Protein AF-A0A2E1MV90-F1 (afdb_monomer)

pLDDT: mean 76.99, std 15.66, range [45.97, 95.25]

Solvent-accessible surface area (backbone atoms only — not comparable to full-atom values): 8015 Å² total; per-residue (Å²): 140,65,76,72,64,68,75,72,54,58,75,66,86,68,25,50,66,59,53,58,60,52,39,67,53,70,57,70,75,55,56,66,72,59,55,51,50,54,53,50,54,50,51,51,52,50,54,53,48,54,52,52,52,51,51,50,49,52,64,73,69,51,90,66,85,74,80,62,66,55,69,82,44,43,46,74,54,95,88,42,70,39,48,48,50,65,59,53,52,44,50,49,41,50,54,52,24,52,52,31,42,55,50,18,52,52,28,52,75,70,65,38,61,70,61,18,51,53,23,49,50,50,24,50,51,30,51,52,52,42,53,51,52,51,53,50,53,63,73,75,107

Radius of gyration: 24.28 Å; Cα contacts (8 Å, |Δi|>4): 66; chains: 1; bounding box: 52×41×73 Å

Secondary structure (DSSP, 8-state):
--GGGTTTSPPGGGSHHHHHHHTTTTSTTS-HHHHHHHHHHHHHHHHHHHHHHHHHHHHHH--SPPPPHHHHTEEEETTEEEETHHHHHHHHHHHHHHHHHHHHHHHHHTT-HHHHHHHHHHHHHHHHHHHHHHHHHHHH-

Sequence (141 aa):
MSDSSLENLPKGWKSVPSDLGSDQTAFKGVQWGKAMMWIFLLSDTFIFSCFLISYMKGRASTVVDWPNTSEVFSLDFMGVPVPLLLIAIMTFVLITSSGTMALAVKYGYEKNKKMCGWFIFATAIGGLTFVGMQAYEWSKL

Mean predicted aligned error: 13.13 Å

Foldseek 3Di:
DCPPVVVPQDDDPSNVVVVVVCCVVVCVPDDVVVVVVVVVVVVVVVVVVVVVVVVVVVVVPDPDDDDDQQVLQFDQDPNDTDRCVLVVVLVVLQVVLVVLQVVLVVVVVVVVPVSNVVSVVSSVVSVVVNVVSVVVSVVSD

Structure (mmCIF, N/CA/C/O backbone):
data_AF-A0A2E1MV90-F1
#
_entry.id   AF-A0A2E1MV90-F1
#
loop_
_atom_site.group_PDB
_atom_site.id
_atom_site.type_symbol
_atom_site.label_atom_id
_atom_site.label_alt_id
_atom_site.label_comp_id
_atom_site.label_asym_id
_atom_site.label_entity_id
_atom_site.label_seq_id
_atom_site.pdbx_PDB_ins_code
_atom_site.Cartn_x
_atom_site.Cartn_y
_atom_site.Cartn_z
_atom_site.occupancy
_atom_site.B_iso_or_equiv
_atom_site.auth_seq_id
_atom_site.auth_comp_id
_atom_site.auth_asym_id
_atom_site.auth_atom_id
_atom_site.pdbx_PDB_model_num
ATOM 1 N N . MET A 1 1 ? -9.821 22.557 40.308 1.00 45.97 1 MET A N 1
ATOM 2 C CA . MET A 1 1 ? -8.476 22.223 39.792 1.00 45.97 1 MET A CA 1
ATOM 3 C C . MET A 1 1 ? -8.313 22.953 38.462 1.00 45.97 1 MET A C 1
ATOM 5 O O . MET A 1 1 ? -8.9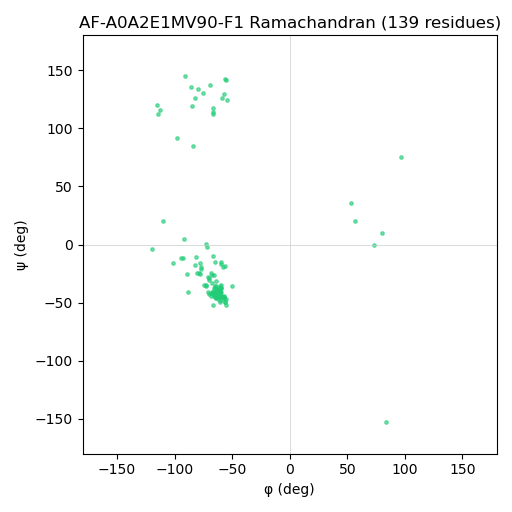18 22.512 37.503 1.00 45.97 1 MET A O 1
ATOM 9 N N . SER A 1 2 ? -7.898 24.221 38.426 1.00 47.44 2 SER A N 1
ATOM 10 C CA . SER A 1 2 ? -6.545 24.800 38.605 1.00 47.44 2 SER A CA 1
ATOM 11 C C . SER A 1 2 ? -5.842 25.058 37.260 1.00 47.44 2 SER A C 1
ATOM 13 O O . SER A 1 2 ? -4.905 24.356 36.895 1.00 47.44 2 SER A O 1
ATOM 15 N N . ASP A 1 3 ? -6.267 26.122 36.565 1.00 54.19 3 ASP A N 1
ATOM 16 C CA . ASP A 1 3 ? -5.540 26.738 35.434 1.00 54.19 3 ASP A CA 1
ATOM 17 C C . ASP A 1 3 ? -4.133 27.241 35.827 1.00 54.19 3 ASP A C 1
ATOM 19 O O . ASP A 1 3 ? -3.263 27.421 34.980 1.00 54.19 3 ASP A O 1
ATOM 23 N N . SER A 1 4 ? -3.862 27.384 37.129 1.00 57.00 4 SER A N 1
ATOM 24 C CA . SER A 1 4 ? -2.558 27.769 37.689 1.00 57.00 4 SER A CA 1
ATOM 25 C C . SER A 1 4 ? -1.437 26.744 37.458 1.00 57.00 4 SER A C 1
ATOM 27 O O . SER A 1 4 ? -0.257 27.058 37.627 1.00 57.00 4 SER A O 1
ATOM 29 N N . SER A 1 5 ? -1.773 25.510 37.075 1.00 58.06 5 SER A N 1
ATOM 30 C CA . SER A 1 5 ? -0.793 24.452 36.799 1.00 58.06 5 SER A CA 1
ATOM 31 C C . SER A 1 5 ? -0.135 24.591 35.420 1.00 58.06 5 SER A C 1
ATOM 33 O O . SER A 1 5 ? 0.985 24.124 35.238 1.00 58.06 5 SER A O 1
ATOM 35 N N . LEU A 1 6 ? -0.799 25.251 34.463 1.00 59.69 6 LEU A N 1
ATOM 36 C CA . LEU A 1 6 ? -0.300 25.433 33.092 1.00 59.69 6 LEU A CA 1
ATOM 37 C C . LEU A 1 6 ? 0.721 26.576 32.984 1.00 59.69 6 LEU A C 1
ATOM 39 O O . LEU A 1 6 ? 1.573 26.575 32.099 1.00 59.69 6 LEU A O 1
ATOM 43 N N . GLU A 1 7 ? 0.668 27.537 33.907 1.00 61.75 7 GLU A N 1
ATOM 44 C CA . GLU A 1 7 ? 1.553 28.706 33.921 1.00 61.75 7 GLU A CA 1
ATOM 45 C C . GLU A 1 7 ? 2.969 28.386 34.439 1.00 61.75 7 GLU A C 1
ATOM 47 O O . GLU A 1 7 ? 3.923 29.099 34.131 1.00 61.75 7 GLU A O 1
ATOM 52 N N . ASN A 1 8 ? 3.115 27.270 35.166 1.00 62.44 8 ASN A N 1
ATOM 53 C CA . ASN A 1 8 ? 4.363 26.808 35.782 1.00 62.44 8 ASN A CA 1
ATOM 54 C C . ASN A 1 8 ? 5.186 25.848 34.901 1.00 62.44 8 ASN A C 1
ATOM 56 O O . ASN A 1 8 ? 6.203 25.316 35.351 1.00 62.44 8 ASN A O 1
ATOM 60 N N . LEU A 1 9 ? 4.768 25.605 33.655 1.00 67.06 9 LEU A N 1
ATOM 61 C CA . LEU A 1 9 ? 5.497 24.727 32.742 1.00 67.06 9 LEU A CA 1
ATOM 62 C C . LEU A 1 9 ? 6.688 25.472 32.112 1.00 67.06 9 LEU A C 1
ATOM 64 O O . LEU A 1 9 ? 6.530 26.609 31.649 1.00 67.06 9 LEU A O 1
ATOM 68 N N . PRO A 1 10 ? 7.888 24.863 32.074 1.00 66.94 10 PRO A N 1
ATOM 69 C CA . PRO A 1 10 ? 9.040 25.469 31.417 1.00 66.94 10 PRO A CA 1
ATOM 70 C C . PRO A 1 10 ? 8.704 25.715 29.942 1.00 66.94 10 PRO A C 1
ATOM 72 O O . PRO A 1 10 ? 8.271 24.803 29.254 1.00 66.94 10 PRO A O 1
ATOM 75 N N . LYS A 1 11 ? 8.868 26.948 29.449 1.00 74.56 11 LYS A N 1
ATOM 76 C CA . LYS A 1 11 ? 8.524 27.326 28.065 1.00 74.56 11 LYS A CA 1
ATOM 77 C C . LYS A 1 11 ? 9.721 27.145 27.121 1.00 74.56 11 LYS A C 1
ATOM 79 O O . LYS A 1 11 ? 10.865 27.412 27.494 1.00 74.56 11 LYS A O 1
ATOM 84 N N . GLY A 1 12 ? 9.456 26.738 25.878 1.00 74.12 12 GLY A N 1
ATOM 85 C CA . GLY A 1 12 ? 10.469 26.562 24.827 1.00 74.12 12 GLY A CA 1
ATOM 86 C C . GLY A 1 12 ? 11.185 25.209 24.895 1.00 74.12 12 GLY A C 1
ATOM 87 O O . GLY A 1 12 ? 10.649 24.247 25.417 1.00 74.12 12 GLY A O 1
ATOM 88 N N . TRP A 1 13 ? 12.425 25.117 24.411 1.00 73.56 13 TRP A N 1
ATOM 89 C CA . TRP A 1 13 ? 13.195 23.858 24.325 1.00 73.56 13 TRP A CA 1
ATOM 90 C C . TRP A 1 13 ? 13.434 23.153 25.675 1.00 73.56 13 TRP A C 1
ATOM 92 O O . TRP A 1 13 ? 13.795 21.981 25.716 1.00 73.56 13 TRP A O 1
ATOM 102 N N . LYS A 1 14 ? 13.210 23.861 26.788 1.00 72.88 14 LYS A N 1
ATOM 103 C CA . LYS A 1 14 ? 13.261 23.326 28.155 1.00 72.88 14 LYS A CA 1
ATOM 104 C C . LYS A 1 14 ? 11.968 22.603 28.572 1.00 72.88 14 LYS A C 1
ATOM 106 O O . LYS A 1 14 ? 11.990 21.932 29.598 1.00 72.88 14 LYS A O 1
ATOM 111 N N . SER A 1 15 ? 10.885 22.718 27.794 1.00 68.94 15 SER A N 1
ATOM 112 C CA . SER A 1 15 ? 9.629 21.968 27.965 1.00 68.94 15 SER A CA 1
ATOM 113 C C . SER A 1 15 ? 9.729 20.539 27.442 1.00 68.94 15 SER A C 1
ATOM 115 O O . SER A 1 15 ? 9.036 19.653 27.926 1.00 68.94 15 SER A O 1
ATOM 117 N N . VAL A 1 16 ? 10.635 20.295 26.492 1.00 73.56 16 VAL A N 1
ATOM 118 C CA . VAL A 1 16 ? 10.741 19.016 25.783 1.00 73.56 16 VAL A CA 1
ATOM 119 C C . VAL A 1 16 ? 10.949 17.833 26.743 1.00 73.56 16 VAL A C 1
ATOM 121 O O . VAL A 1 16 ? 10.231 16.850 26.609 1.00 73.56 16 VAL A O 1
ATOM 124 N N . PRO A 1 17 ? 11.823 17.889 27.770 1.00 74.62 17 PRO A N 1
ATOM 125 C CA . PRO A 1 17 ? 11.962 16.781 28.717 1.00 74.62 17 PRO A CA 1
ATOM 126 C C . PRO A 1 17 ? 10.727 16.568 29.607 1.00 74.62 17 PRO A C 1
ATOM 128 O O . PRO A 1 17 ? 10.429 15.429 29.958 1.00 74.62 17 PRO A O 1
ATOM 131 N N . SER A 1 18 ? 10.002 17.632 29.978 1.00 68.25 18 SER A N 1
ATOM 132 C CA . SER A 1 18 ? 8.765 17.514 30.769 1.00 68.25 18 SER A CA 1
ATOM 133 C C . SER A 1 18 ? 7.592 16.997 29.936 1.00 68.25 18 SER A C 1
ATOM 135 O O . SER A 1 18 ? 6.797 16.206 30.440 1.00 68.25 18 SER A O 1
ATOM 137 N N . ASP A 1 19 ? 7.532 17.368 28.657 1.00 65.19 19 ASP A N 1
ATOM 138 C CA . ASP A 1 19 ? 6.532 16.886 27.704 1.00 65.19 19 ASP A CA 1
ATOM 139 C C . ASP A 1 19 ? 6.790 15.407 27.364 1.00 65.19 19 ASP A C 1
ATOM 141 O O . ASP A 1 19 ? 5.878 14.586 27.434 1.00 65.19 19 ASP A O 1
ATOM 145 N N . LEU A 1 20 ? 8.054 15.020 27.150 1.00 65.06 20 LEU A N 1
ATOM 146 C CA . LEU A 1 20 ? 8.458 13.624 26.926 1.00 65.06 20 LEU A CA 1
ATOM 147 C C . LEU A 1 20 ? 8.336 12.741 28.187 1.00 65.06 20 LEU A C 1
ATOM 149 O O . LEU A 1 20 ? 8.105 11.536 28.093 1.00 65.06 20 LEU A O 1
ATOM 153 N N . GLY A 1 21 ? 8.481 13.314 29.385 1.00 62.75 21 GLY A N 1
ATOM 154 C CA . GLY A 1 21 ? 8.212 12.618 30.650 1.00 62.75 21 GLY A CA 1
ATOM 155 C C . GLY A 1 21 ? 6.714 12.402 30.895 1.00 62.75 21 GLY A C 1
ATOM 156 O O . GLY A 1 21 ? 6.307 11.347 31.389 1.00 62.75 21 GLY A O 1
ATOM 157 N N . SER A 1 22 ? 5.889 13.369 30.483 1.00 57.19 22 SER A N 1
ATOM 158 C CA . SER A 1 22 ? 4.427 13.256 30.427 1.00 57.19 22 SER A CA 1
ATOM 159 C C . SER A 1 22 ? 3.960 12.253 29.359 1.00 57.19 22 SER A C 1
ATOM 161 O O . SER A 1 22 ? 2.930 11.605 29.549 1.00 57.19 22 SER A O 1
ATOM 163 N N . ASP A 1 23 ? 4.744 12.021 28.300 1.00 53.34 23 ASP A N 1
ATOM 164 C CA . ASP A 1 23 ? 4.486 11.036 27.232 1.00 53.34 23 ASP A CA 1
ATOM 165 C C . ASP A 1 23 ? 4.530 9.566 27.679 1.00 53.34 23 ASP A C 1
ATOM 167 O O . ASP A 1 23 ? 4.017 8.695 26.967 1.00 53.34 23 ASP A O 1
ATOM 171 N N . GLN A 1 24 ? 4.978 9.254 28.904 1.00 53.53 24 GLN A N 1
ATOM 172 C CA . GLN A 1 24 ? 4.601 7.967 29.513 1.00 53.53 24 GLN A CA 1
ATOM 173 C C . GLN A 1 24 ? 3.072 7.800 29.573 1.00 53.53 24 GLN A C 1
ATOM 175 O O . GLN A 1 24 ? 2.579 6.682 29.697 1.00 53.53 24 GLN A O 1
ATOM 180 N N . THR A 1 25 ? 2.316 8.893 29.451 1.00 54.28 25 THR A N 1
ATOM 181 C CA . THR A 1 25 ? 0.858 8.936 29.326 1.00 54.28 25 THR A CA 1
ATOM 182 C C . THR A 1 25 ? 0.371 8.866 27.872 1.00 54.28 25 THR A C 1
ATOM 184 O O . THR A 1 25 ? -0.717 8.341 27.642 1.00 54.28 25 THR A O 1
ATOM 187 N N . ALA A 1 26 ? 1.173 9.281 26.882 1.00 55.00 26 ALA A N 1
ATOM 188 C CA . ALA A 1 26 ? 0.831 9.170 25.457 1.00 55.00 26 ALA A CA 1
ATOM 189 C C . ALA A 1 26 ? 0.693 7.707 25.004 1.00 55.00 26 ALA A C 1
ATOM 191 O O . ALA A 1 26 ? -0.166 7.379 24.186 1.00 55.00 26 ALA A O 1
ATOM 192 N N . PHE A 1 27 ? 1.459 6.798 25.617 1.00 56.28 27 PHE A N 1
ATOM 193 C CA . PHE A 1 27 ? 1.326 5.354 25.395 1.00 56.28 27 PHE A CA 1
ATOM 194 C C . PHE A 1 27 ? 0.394 4.644 26.393 1.00 56.28 27 PHE A C 1
ATOM 196 O O . PHE A 1 27 ? -0.007 3.510 26.134 1.00 56.28 27 PHE A O 1
ATOM 203 N N . LYS A 1 28 ? -0.034 5.291 27.493 1.00 53.00 28 LYS A N 1
ATOM 204 C CA . LYS A 1 28 ? -0.919 4.681 28.519 1.00 53.00 28 LYS A CA 1
ATOM 205 C C . LYS A 1 28 ? -2.374 4.471 28.083 1.00 53.00 28 LYS A C 1
ATOM 207 O O . LYS A 1 28 ? -3.150 3.904 28.845 1.00 53.00 28 LYS A O 1
ATOM 212 N N . GLY A 1 29 ? -2.752 4.873 26.872 1.00 60.34 29 GLY A N 1
ATOM 213 C CA . GLY A 1 29 ? -4.080 4.610 26.299 1.00 60.34 29 GLY A CA 1
ATOM 214 C C . GLY A 1 29 ? -4.065 3.793 25.006 1.00 60.34 29 GLY A C 1
ATOM 215 O O . GLY A 1 29 ? -5.129 3.465 24.476 1.00 60.34 29 GLY A O 1
ATOM 216 N N . VAL A 1 30 ? -2.886 3.467 24.464 1.00 67.56 30 VAL A N 1
ATOM 217 C CA . VAL A 1 30 ? -2.787 2.752 23.189 1.00 67.56 30 VAL A CA 1
ATOM 218 C C . VAL A 1 30 ? -2.897 1.258 23.449 1.00 67.56 30 VAL A C 1
ATOM 220 O O . VAL A 1 30 ? -2.074 0.656 24.132 1.00 67.56 30 VAL A O 1
ATOM 223 N N . GLN A 1 31 ? -3.924 0.639 22.869 1.00 78.62 31 GLN A N 1
ATOM 224 C CA . GLN A 1 31 ? -4.048 -0.815 22.857 1.00 78.62 31 GLN A CA 1
ATOM 225 C C . GLN A 1 31 ? -2.772 -1.415 22.257 1.00 78.62 31 GLN A C 1
ATOM 227 O O . GLN A 1 31 ? -2.417 -1.087 21.124 1.00 78.62 31 GLN A O 1
ATOM 232 N N . TRP A 1 32 ? -2.107 -2.309 22.992 1.00 81.69 32 TRP A N 1
ATOM 233 C CA . TRP A 1 32 ? -0.832 -2.923 22.595 1.00 81.69 32 TRP A CA 1
ATOM 234 C C . TRP A 1 32 ? -0.859 -3.498 21.169 1.00 81.69 32 TRP A C 1
ATOM 236 O O . TRP A 1 32 ? 0.098 -3.347 20.418 1.00 81.69 32 TRP A O 1
ATOM 246 N N . GLY A 1 33 ? -2.001 -4.050 20.737 1.00 85.06 33 GLY A N 1
ATOM 247 C CA . GLY A 1 33 ? -2.192 -4.532 19.364 1.00 85.06 33 GLY A CA 1
ATOM 248 C C . GLY A 1 33 ? -2.049 -3.451 18.282 1.00 85.06 33 GLY A C 1
ATOM 249 O O . GLY A 1 33 ? -1.484 -3.720 17.226 1.00 85.06 33 GLY A O 1
ATOM 250 N N . LYS A 1 34 ? -2.483 -2.210 18.542 1.00 85.31 34 LYS A N 1
ATOM 251 C CA . LYS A 1 34 ? -2.280 -1.089 17.609 1.00 85.31 34 LYS A CA 1
ATOM 252 C C . LYS A 1 34 ? -0.812 -0.672 17.559 1.00 85.31 34 LYS A C 1
ATOM 254 O O . LYS A 1 34 ? -0.298 -0.420 16.477 1.00 85.31 34 LYS A O 1
ATOM 259 N N . ALA A 1 35 ? -0.134 -0.632 18.707 1.00 86.62 35 ALA A N 1
ATOM 260 C CA . ALA A 1 35 ? 1.292 -0.308 18.768 1.00 86.62 35 ALA A CA 1
ATOM 261 C C . ALA A 1 35 ? 2.141 -1.332 17.991 1.00 86.62 35 ALA A C 1
ATOM 263 O O . ALA A 1 35 ? 3.001 -0.945 17.204 1.00 86.62 35 ALA A O 1
ATOM 264 N N . MET A 1 36 ? 1.844 -2.627 18.138 1.00 88.94 36 MET A N 1
ATOM 265 C CA . MET A 1 36 ? 2.516 -3.691 17.381 1.00 88.94 36 MET A CA 1
ATOM 266 C C . MET A 1 36 ? 2.294 -3.562 15.870 1.00 88.94 36 MET A C 1
ATOM 268 O O . MET A 1 36 ? 3.232 -3.751 15.102 1.00 88.94 36 MET A O 1
ATOM 272 N N . MET A 1 37 ? 1.087 -3.181 15.433 1.00 92.44 37 MET A N 1
ATOM 273 C CA . MET A 1 37 ? 0.810 -2.921 14.016 1.00 92.44 37 MET A CA 1
ATOM 274 C C . MET A 1 37 ? 1.672 -1.774 13.465 1.00 92.44 37 MET A C 1
ATOM 276 O O . MET A 1 37 ? 2.211 -1.900 12.372 1.00 92.44 37 MET A O 1
ATOM 280 N N . TRP A 1 38 ? 1.861 -0.686 14.218 1.00 89.00 38 TRP A N 1
ATOM 281 C CA . TRP A 1 38 ? 2.743 0.411 13.796 1.00 89.00 38 TRP A CA 1
ATOM 282 C C . TRP A 1 38 ? 4.207 -0.018 13.674 1.00 89.00 38 TRP A C 1
ATOM 284 O O . TRP A 1 38 ? 4.862 0.351 12.703 1.00 89.00 38 TRP A O 1
ATOM 294 N N . ILE A 1 39 ? 4.711 -0.823 14.617 1.00 90.75 39 ILE A N 1
ATOM 295 C CA . ILE A 1 39 ? 6.075 -1.371 14.543 1.00 90.75 39 ILE A CA 1
ATOM 296 C C . ILE A 1 39 ? 6.225 -2.267 13.308 1.00 90.75 39 ILE A C 1
ATOM 298 O O . ILE A 1 39 ? 7.208 -2.139 12.584 1.00 90.75 39 ILE A O 1
ATOM 302 N N . PHE A 1 40 ? 5.237 -3.120 13.037 1.00 92.31 40 PHE A N 1
ATOM 303 C CA . PHE A 1 40 ? 5.217 -3.986 11.859 1.00 92.31 40 PHE A CA 1
ATOM 304 C C . PHE A 1 40 ? 5.230 -3.186 10.539 1.00 92.31 40 PHE A C 1
ATOM 306 O O . PHE A 1 40 ? 6.037 -3.454 9.650 1.00 92.31 40 PHE A O 1
ATOM 313 N N . LEU A 1 41 ? 4.410 -2.136 10.426 1.00 92.56 41 LEU A N 1
ATOM 314 C CA . LEU A 1 41 ? 4.404 -1.261 9.243 1.00 92.56 41 LEU A CA 1
ATOM 315 C C . LEU A 1 41 ? 5.735 -0.509 9.060 1.00 92.56 41 LEU A C 1
ATOM 317 O O . LEU A 1 41 ? 6.197 -0.300 7.933 1.00 92.56 41 LEU A O 1
ATOM 321 N N . LEU A 1 42 ? 6.373 -0.113 10.165 1.00 93.50 42 LEU A N 1
ATOM 322 C CA . LEU A 1 42 ? 7.694 0.510 10.132 1.00 93.50 42 LEU A CA 1
ATOM 323 C C . LEU A 1 42 ? 8.754 -0.491 9.653 1.00 93.50 42 LEU A C 1
ATOM 325 O O . LEU A 1 42 ? 9.570 -0.138 8.800 1.00 93.50 42 LEU A O 1
ATOM 329 N N . SER A 1 43 ? 8.718 -1.742 10.129 1.00 94.56 43 SER A N 1
ATOM 330 C CA . SER A 1 43 ? 9.647 -2.774 9.653 1.00 94.56 43 SER A CA 1
ATOM 331 C C . SER A 1 43 ? 9.499 -3.052 8.158 1.00 94.56 43 SER A C 1
ATOM 333 O O . SER A 1 43 ? 10.515 -3.142 7.468 1.00 94.56 43 SER A O 1
ATOM 335 N N . ASP A 1 44 ? 8.273 -3.086 7.630 1.00 91.00 44 ASP A N 1
ATOM 336 C CA . ASP A 1 44 ? 8.044 -3.242 6.188 1.00 91.00 44 ASP A CA 1
ATOM 337 C C . ASP A 1 44 ? 8.646 -2.068 5.401 1.00 91.00 44 ASP A C 1
ATOM 339 O O . ASP A 1 44 ? 9.338 -2.267 4.402 1.00 91.00 44 ASP A O 1
ATOM 343 N N . THR A 1 45 ? 8.473 -0.837 5.892 1.00 92.44 45 THR A N 1
ATOM 344 C CA . THR A 1 45 ? 9.063 0.366 5.276 1.00 92.44 45 THR A CA 1
ATOM 345 C C . THR A 1 45 ? 10.593 0.292 5.223 1.00 92.44 45 THR A C 1
ATOM 347 O O . THR A 1 45 ? 11.207 0.705 4.234 1.00 92.44 45 THR A O 1
ATOM 350 N N . PHE A 1 46 ? 11.229 -0.263 6.259 1.00 94.88 46 PHE A N 1
ATOM 351 C CA . PHE A 1 46 ? 12.677 -0.469 6.278 1.00 94.88 46 PHE A CA 1
ATOM 352 C C . PHE A 1 46 ? 13.119 -1.483 5.213 1.00 94.88 46 PHE A C 1
ATOM 354 O O . PHE A 1 46 ? 14.055 -1.210 4.459 1.00 94.88 46 PHE A O 1
ATOM 361 N N . ILE A 1 47 ? 12.402 -2.603 5.080 1.00 94.69 47 ILE A N 1
ATOM 362 C CA . ILE A 1 47 ? 12.664 -3.615 4.044 1.00 94.69 47 ILE A CA 1
ATOM 363 C C . ILE A 1 47 ? 12.537 -2.998 2.639 1.00 94.69 47 ILE A C 1
ATOM 365 O O . ILE A 1 47 ? 13.449 -3.140 1.820 1.00 94.69 47 ILE A O 1
ATOM 369 N N . PHE A 1 48 ? 11.464 -2.244 2.370 1.00 90.38 48 PHE A N 1
ATOM 370 C CA . PHE A 1 48 ? 11.294 -1.533 1.094 1.00 90.38 48 PHE A CA 1
ATOM 371 C C . PHE A 1 48 ? 12.420 -0.529 0.827 1.00 90.38 48 PHE A C 1
ATOM 373 O O . PHE A 1 48 ? 12.887 -0.410 -0.307 1.00 90.38 48 PHE A O 1
ATOM 380 N N . SER A 1 49 ? 12.902 0.158 1.864 1.00 91.12 49 SER A N 1
ATOM 381 C CA . SER A 1 49 ? 14.019 1.101 1.744 1.00 91.12 49 SER A CA 1
ATOM 382 C C . SER A 1 49 ? 15.310 0.397 1.315 1.00 91.12 49 SER A C 1
ATOM 384 O O . SER A 1 49 ? 16.005 0.881 0.420 1.00 91.12 49 SER A O 1
ATOM 386 N N . CYS A 1 50 ? 15.609 -0.780 1.876 1.00 92.19 50 CYS A N 1
ATOM 387 C CA . CYS A 1 50 ? 16.743 -1.600 1.441 1.00 92.19 50 CYS A CA 1
ATOM 388 C C . CYS A 1 50 ? 16.628 -2.014 -0.035 1.00 92.19 50 CYS A C 1
ATOM 390 O O . CYS A 1 50 ? 17.624 -1.951 -0.764 1.00 92.19 50 CYS A O 1
ATOM 392 N N . PHE A 1 51 ? 15.431 -2.388 -0.501 1.00 90.56 51 PHE A N 1
ATOM 393 C CA . PHE A 1 51 ? 15.204 -2.714 -1.914 1.00 90.56 51 PHE A CA 1
ATOM 394 C C . PHE A 1 51 ? 15.386 -1.503 -2.833 1.00 90.56 51 PHE A C 1
ATOM 396 O O . PHE A 1 51 ? 16.061 -1.622 -3.856 1.00 90.56 51 PHE A O 1
ATOM 403 N N . LEU A 1 52 ? 14.869 -0.330 -2.457 1.00 89.50 52 LEU A N 1
ATOM 404 C CA . LEU A 1 52 ? 15.043 0.903 -3.232 1.00 89.50 52 LEU A CA 1
ATOM 405 C C . LEU A 1 52 ? 16.517 1.304 -3.344 1.00 89.50 52 LEU A C 1
ATOM 407 O O . LEU A 1 52 ? 16.987 1.602 -4.442 1.00 89.50 52 LEU A O 1
ATOM 411 N N . ILE A 1 53 ? 17.271 1.251 -2.242 1.00 90.50 53 ILE A N 1
ATOM 412 C CA . ILE A 1 53 ? 18.713 1.543 -2.247 1.00 90.50 53 ILE A CA 1
ATOM 413 C C . ILE A 1 53 ? 19.463 0.536 -3.127 1.00 90.50 53 ILE A C 1
ATOM 415 O O . ILE A 1 53 ? 20.320 0.932 -3.917 1.00 90.50 53 ILE A O 1
ATOM 419 N N . SER A 1 54 ? 19.123 -0.752 -3.033 1.00 86.69 54 SER A N 1
ATOM 420 C CA . SER A 1 54 ? 19.736 -1.804 -3.854 1.00 86.69 54 SER A CA 1
ATOM 421 C C . SER A 1 54 ? 19.461 -1.592 -5.346 1.00 86.69 54 SER A C 1
ATOM 423 O O . SER A 1 54 ? 20.387 -1.663 -6.154 1.00 86.69 54 SER A O 1
ATOM 425 N N . TYR A 1 55 ? 18.223 -1.245 -5.714 1.00 84.25 55 TYR A N 1
ATOM 426 C CA . TYR A 1 55 ? 17.846 -0.894 -7.086 1.00 84.25 55 TYR A CA 1
ATOM 427 C C . TYR A 1 55 ? 18.600 0.345 -7.590 1.00 84.25 55 TYR A C 1
ATOM 429 O O . TYR A 1 55 ? 19.184 0.317 -8.674 1.00 84.25 55 TYR A O 1
ATOM 437 N N . MET A 1 56 ? 18.655 1.416 -6.789 1.00 83.50 56 MET A N 1
ATOM 438 C CA . MET A 1 56 ? 19.403 2.631 -7.134 1.00 83.50 56 MET A CA 1
ATOM 439 C C . MET A 1 56 ? 20.891 2.345 -7.322 1.00 83.50 56 MET A C 1
ATOM 441 O O . MET A 1 56 ? 21.504 2.867 -8.253 1.00 83.50 56 MET A O 1
ATOM 445 N N . LYS A 1 57 ? 21.473 1.497 -6.467 1.00 84.88 57 LYS A N 1
ATOM 446 C CA . LYS A 1 57 ? 22.872 1.096 -6.588 1.00 84.88 57 LYS A CA 1
ATOM 447 C C . LYS A 1 57 ? 23.110 0.316 -7.876 1.00 84.88 57 LYS A C 1
ATOM 449 O O . LYS A 1 57 ? 24.056 0.649 -8.583 1.00 84.88 57 LYS A O 1
ATOM 454 N N . GLY A 1 58 ? 22.242 -0.648 -8.194 1.00 81.12 58 GLY A N 1
ATOM 455 C CA . GLY A 1 58 ? 22.292 -1.404 -9.446 1.00 81.12 58 GLY A CA 1
ATOM 456 C C . GLY A 1 58 ? 22.254 -0.482 -10.664 1.00 81.12 58 GLY A C 1
ATOM 457 O O . GLY A 1 58 ? 23.152 -0.546 -11.502 1.00 81.12 58 GLY A O 1
ATOM 458 N N . ARG A 1 59 ? 21.300 0.457 -10.686 1.00 78.94 59 ARG A N 1
ATOM 459 C CA . ARG A 1 59 ? 21.155 1.468 -11.745 1.00 78.94 59 ARG A CA 1
ATOM 460 C C . ARG A 1 59 ? 22.373 2.386 -11.879 1.00 78.94 59 ARG A C 1
ATOM 462 O O . ARG A 1 59 ? 22.738 2.758 -12.983 1.00 78.94 59 ARG A O 1
ATOM 469 N N . ALA A 1 60 ? 23.002 2.759 -10.766 1.00 77.81 60 ALA A N 1
ATOM 470 C CA . ALA A 1 60 ? 24.191 3.611 -10.769 1.00 77.81 60 ALA A CA 1
ATOM 471 C C . ALA A 1 60 ? 25.477 2.858 -11.156 1.00 77.81 60 ALA A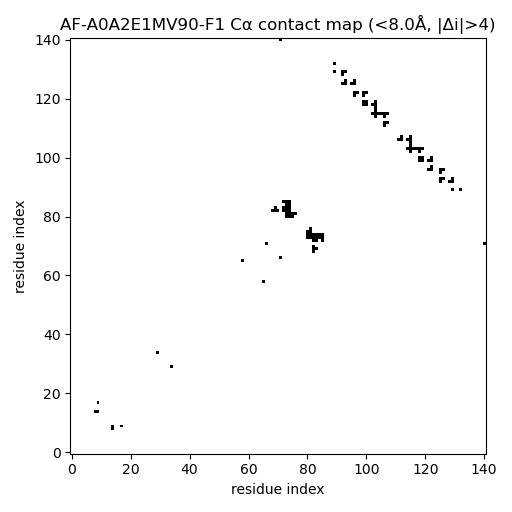 C 1
ATOM 473 O O . ALA A 1 60 ? 26.461 3.490 -11.531 1.00 77.81 60 ALA A O 1
ATOM 474 N N . SER A 1 61 ? 25.498 1.526 -11.027 1.00 74.75 61 SER A N 1
ATOM 475 C CA . SER A 1 61 ? 26.674 0.696 -11.322 1.00 74.75 61 SER A CA 1
ATOM 476 C C . SER A 1 61 ? 26.708 0.111 -12.735 1.00 74.75 61 SER A C 1
ATOM 478 O O . SER A 1 61 ? 27.741 -0.428 -13.131 1.00 74.75 61 SER A O 1
ATOM 480 N N . THR A 1 62 ? 25.613 0.181 -13.498 1.00 65.31 62 THR A N 1
ATOM 481 C CA . THR A 1 62 ? 25.571 -0.346 -14.868 1.00 65.31 62 THR A CA 1
ATOM 482 C C . THR A 1 62 ? 26.153 0.659 -15.857 1.00 65.31 62 THR A C 1
ATOM 484 O O . THR A 1 62 ? 25.705 1.797 -15.921 1.00 65.31 62 THR A O 1
ATOM 487 N N . VAL A 1 63 ? 27.136 0.223 -16.648 1.00 61.28 63 VAL A N 1
ATOM 488 C CA . VAL A 1 63 ? 27.772 1.034 -17.709 1.00 61.28 63 VAL A CA 1
ATOM 489 C C . VAL A 1 63 ? 26.940 1.034 -19.004 1.00 61.28 63 VAL A C 1
ATOM 491 O O . VAL A 1 63 ? 27.132 1.880 -19.867 1.00 61.28 63 VAL A O 1
ATOM 494 N N . VAL A 1 64 ? 26.012 0.081 -19.138 1.00 66.94 64 VAL A N 1
ATOM 495 C CA . VAL A 1 64 ? 25.092 -0.047 -20.278 1.00 66.94 64 VAL A CA 1
ATOM 496 C C . VAL A 1 64 ? 23.863 0.828 -20.037 1.00 66.94 64 VAL A C 1
ATOM 498 O O . VAL A 1 64 ? 23.313 0.810 -18.933 1.00 66.94 64 VAL A O 1
ATOM 501 N N . ASP A 1 65 ? 23.424 1.560 -21.063 1.00 65.81 65 ASP A N 1
ATOM 502 C CA . ASP A 1 65 ? 22.198 2.357 -21.008 1.00 65.81 65 ASP A CA 1
ATOM 503 C C . ASP A 1 65 ? 20.989 1.477 -20.666 1.00 65.81 65 ASP A C 1
ATOM 505 O O . ASP A 1 65 ? 20.750 0.429 -21.270 1.00 65.81 65 ASP A O 1
ATOM 509 N N . TRP A 1 66 ? 20.222 1.907 -19.663 1.00 62.19 66 TRP A N 1
ATOM 510 C CA . TRP A 1 66 ? 19.031 1.189 -19.225 1.00 62.19 66 TRP A CA 1
ATOM 511 C C . TRP A 1 66 ? 17.933 1.292 -20.298 1.00 62.19 66 TRP A C 1
ATOM 513 O O . TRP A 1 66 ? 17.722 2.389 -20.826 1.00 62.19 66 TRP A O 1
ATOM 523 N N . PRO A 1 67 ? 17.205 0.204 -20.614 1.00 60.66 67 PRO A N 1
ATOM 524 C CA . PRO A 1 67 ? 16.173 0.222 -21.646 1.00 60.66 67 PRO A CA 1
ATOM 525 C C . PRO A 1 67 ? 15.112 1.296 -21.378 1.00 60.66 67 PRO A C 1
ATOM 527 O O . PRO A 1 67 ? 14.728 1.562 -20.234 1.00 60.66 67 PRO A O 1
ATOM 530 N N . ASN A 1 68 ? 14.644 1.926 -22.457 1.00 58.34 68 ASN A N 1
ATOM 531 C CA . ASN A 1 68 ? 13.699 3.031 -22.390 1.00 58.34 68 ASN A CA 1
ATOM 532 C C . ASN A 1 68 ? 12.353 2.521 -21.848 1.00 58.34 68 ASN A C 1
ATOM 534 O O . ASN A 1 68 ? 11.697 1.681 -22.465 1.00 58.34 68 ASN A O 1
ATOM 538 N N . THR A 1 69 ? 11.930 3.034 -20.689 1.00 55.00 69 THR A N 1
ATOM 539 C CA . THR A 1 69 ? 10.701 2.610 -19.986 1.00 55.00 69 THR A CA 1
ATOM 540 C C . THR A 1 69 ? 9.441 2.771 -20.835 1.00 55.00 69 THR A C 1
ATOM 542 O O . THR A 1 69 ? 8.422 2.145 -20.564 1.00 55.00 69 THR A O 1
ATOM 545 N N . SER A 1 70 ? 9.510 3.600 -21.874 1.00 50.97 70 SER A N 1
ATOM 546 C CA . SER A 1 70 ? 8.408 3.839 -22.799 1.00 50.97 70 SER A CA 1
ATOM 547 C C . SER A 1 70 ? 8.115 2.648 -23.717 1.00 50.97 70 SER A C 1
ATOM 549 O O . SER A 1 70 ? 6.967 2.478 -24.104 1.00 50.97 70 SER A O 1
ATOM 551 N N . GLU A 1 71 ? 9.100 1.805 -24.044 1.00 52.25 71 GLU A N 1
ATOM 552 C CA . GLU A 1 71 ? 8.876 0.647 -24.926 1.00 52.25 71 GLU A CA 1
ATOM 553 C C . GLU A 1 71 ? 8.437 -0.595 -24.142 1.00 52.25 71 GLU A C 1
ATOM 555 O O . GLU A 1 71 ? 7.488 -1.269 -24.538 1.00 52.25 71 GLU A O 1
ATOM 560 N N . VAL A 1 72 ? 9.040 -0.837 -22.973 1.00 52.47 72 VAL A N 1
ATOM 561 C CA . VA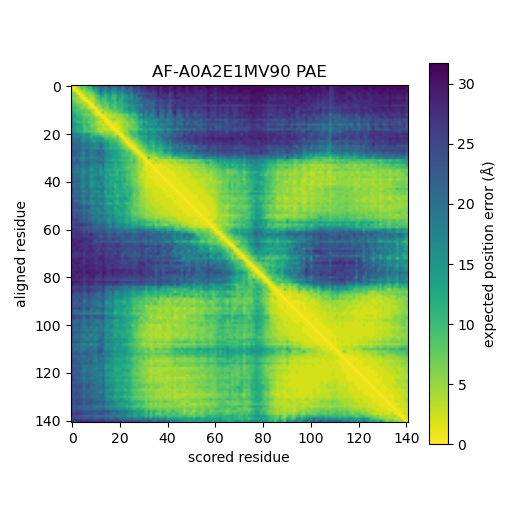L A 1 72 ? 8.791 -2.030 -22.138 1.00 52.47 72 VAL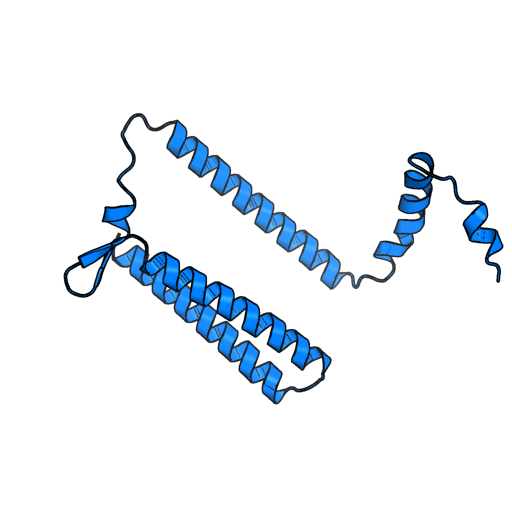 A CA 1
ATOM 562 C C . VAL A 1 72 ? 7.397 -2.022 -21.490 1.00 52.47 72 VAL A C 1
ATOM 564 O O . VAL A 1 72 ? 6.791 -3.072 -21.304 1.00 52.47 72 VAL A O 1
ATOM 567 N N . PHE A 1 73 ? 6.853 -0.836 -21.195 1.00 49.97 73 PHE A N 1
ATOM 568 C CA . PHE A 1 73 ? 5.544 -0.667 -20.543 1.00 49.97 73 PHE A CA 1
ATOM 569 C C . PHE A 1 73 ? 4.472 -0.087 -21.476 1.00 49.97 73 PHE A C 1
ATOM 571 O O . PHE A 1 73 ? 3.478 0.489 -21.019 1.00 49.97 73 PHE A O 1
ATOM 578 N N . SER A 1 74 ? 4.680 -0.188 -22.790 1.00 49.56 74 SER A N 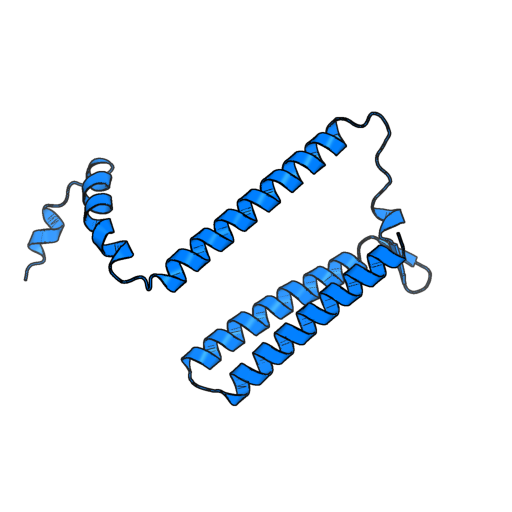1
ATOM 579 C CA . SER A 1 74 ? 3.713 0.283 -23.777 1.00 49.56 74 SER A CA 1
ATOM 580 C C . SER A 1 74 ? 2.524 -0.676 -23.896 1.00 49.56 74 SER A C 1
ATOM 582 O O . SER A 1 74 ? 2.648 -1.901 -24.027 1.00 49.56 74 SER A O 1
ATOM 584 N N . LEU A 1 75 ? 1.327 -0.099 -23.836 1.00 50.59 75 LEU A N 1
ATOM 585 C CA . LEU A 1 75 ? 0.095 -0.778 -24.202 1.00 50.59 75 LEU A CA 1
ATOM 586 C C . LEU A 1 75 ? -0.423 -0.093 -25.465 1.00 50.59 75 LEU A C 1
ATOM 588 O O . LEU A 1 75 ? -0.711 1.103 -25.449 1.00 50.59 75 LEU A O 1
ATOM 592 N N . ASP A 1 76 ? -0.469 -0.840 -26.567 1.00 53.97 76 ASP A N 1
ATOM 593 C CA . ASP A 1 76 ? -1.029 -0.358 -27.826 1.00 53.97 76 ASP A CA 1
ATOM 594 C C . ASP A 1 76 ? -2.531 -0.141 -27.656 1.00 53.97 76 ASP A C 1
ATOM 596 O O . ASP A 1 76 ? -3.297 -1.092 -27.477 1.00 53.97 76 ASP A O 1
ATOM 600 N N . PHE A 1 77 ? -2.958 1.118 -27.710 1.00 47.94 77 PHE A N 1
ATOM 601 C CA . PHE A 1 77 ? -4.36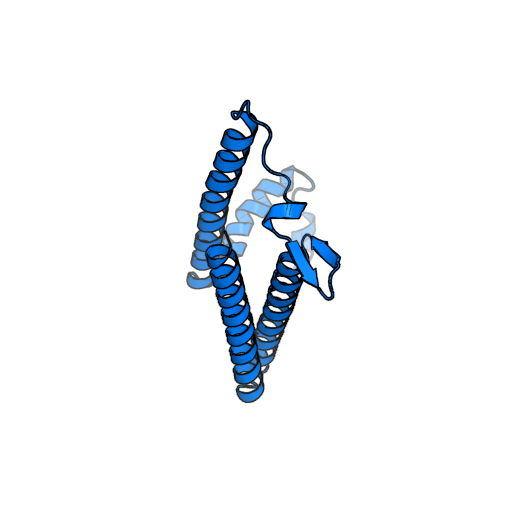7 1.486 -27.687 1.00 47.94 77 PHE A CA 1
ATOM 602 C C . PHE A 1 77 ? -4.704 2.125 -29.038 1.00 47.94 77 PHE A C 1
ATOM 604 O O . PHE A 1 77 ? -4.188 3.184 -29.382 1.00 47.94 77 PHE A O 1
ATOM 611 N N . MET A 1 78 ? -5.533 1.451 -29.845 1.00 48.25 78 MET A N 1
ATOM 612 C CA . MET A 1 78 ? -5.945 1.904 -31.189 1.00 48.25 78 MET A CA 1
ATOM 613 C C . MET A 1 78 ? -4.787 2.251 -32.156 1.00 48.25 78 MET A C 1
ATOM 615 O O . MET A 1 78 ? -4.913 3.163 -32.969 1.00 48.25 78 MET A O 1
ATOM 619 N N . GLY A 1 79 ? -3.666 1.524 -32.097 1.00 52.47 79 GLY A N 1
ATOM 620 C CA . GLY A 1 79 ? -2.516 1.741 -32.991 1.00 52.47 79 GLY A CA 1
ATOM 621 C C . GLY A 1 79 ? -1.608 2.910 -32.593 1.00 52.47 79 GLY A C 1
ATOM 622 O O . GLY A 1 79 ? -0.733 3.288 -33.370 1.00 52.47 79 GLY A O 1
ATOM 623 N N . VAL A 1 80 ? -1.808 3.476 -31.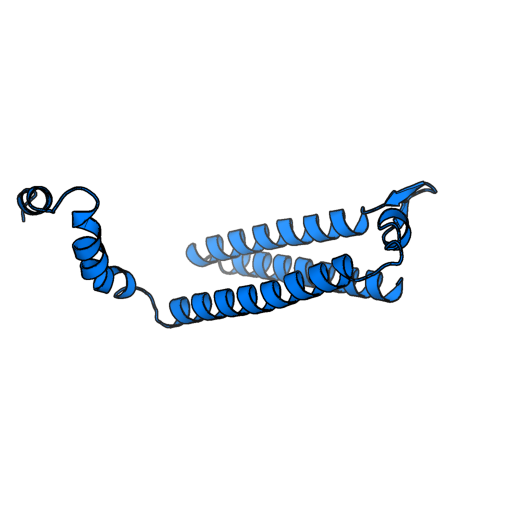399 1.00 51.88 80 VAL A N 1
ATOM 624 C CA . VAL A 1 80 ? -0.877 4.416 -30.775 1.00 51.88 80 VAL A CA 1
ATOM 625 C C . VAL A 1 80 ? -0.333 3.763 -29.501 1.00 51.88 80 VAL A C 1
ATOM 627 O O . VAL A 1 80 ? -1.123 3.449 -28.602 1.00 51.88 80 VAL A O 1
ATOM 630 N N . PRO A 1 81 ? 0.991 3.562 -29.378 1.00 51.53 81 PRO A N 1
ATOM 631 C CA . PRO A 1 81 ? 1.573 3.104 -28.129 1.00 51.53 81 PRO A CA 1
ATOM 632 C C . PRO A 1 81 ? 1.395 4.223 -27.105 1.00 51.53 81 PRO A C 1
ATOM 634 O O . PRO A 1 81 ? 1.956 5.308 -27.259 1.00 51.53 81 PRO A O 1
ATOM 637 N N . VAL A 1 82 ? 0.588 3.979 -26.068 1.00 57.69 82 VAL A N 1
ATOM 638 C CA . VAL A 1 82 ? 0.483 4.889 -24.922 1.00 57.69 82 VAL A CA 1
ATOM 639 C C . VAL A 1 82 ? 1.388 4.332 -23.824 1.00 57.69 82 VAL A C 1
ATOM 641 O O . VAL A 1 82 ? 0.958 3.467 -23.051 1.00 57.69 82 VAL A O 1
ATOM 644 N N . PRO A 1 83 ? 2.664 4.758 -23.763 1.00 56.19 83 PRO A N 1
ATOM 645 C CA . PRO A 1 83 ? 3.551 4.361 -22.682 1.00 56.19 83 PRO A CA 1
ATOM 646 C C . PRO A 1 83 ? 2.931 4.710 -21.326 1.00 56.19 83 PRO A C 1
ATOM 648 O O . PRO A 1 83 ? 2.320 5.766 -21.170 1.00 56.19 83 PRO A O 1
ATOM 651 N N . LEU A 1 84 ? 3.109 3.825 -20.337 1.00 64.44 84 LEU A N 1
ATOM 652 C CA . LEU A 1 84 ? 2.756 4.041 -18.921 1.00 64.44 84 LEU A CA 1
ATOM 653 C C . LEU A 1 84 ? 1.252 4.002 -18.585 1.00 64.44 84 LEU A C 1
ATOM 655 O O . LEU A 1 84 ? 0.896 4.122 -17.410 1.00 64.44 84 LEU A O 1
ATOM 659 N N . LEU A 1 85 ? 0.361 3.791 -19.560 1.00 66.31 85 LEU A N 1
ATOM 660 C CA . LEU A 1 85 ? -1.086 3.745 -19.310 1.00 66.31 85 LEU A CA 1
ATOM 661 C C . LEU A 1 85 ? -1.474 2.615 -18.341 1.00 66.31 85 LEU A C 1
ATOM 663 O O . LEU A 1 85 ? -2.321 2.810 -17.472 1.00 66.31 85 LEU A O 1
ATOM 667 N N . LEU A 1 86 ? -0.824 1.453 -18.448 1.00 68.69 86 LEU A N 1
ATOM 668 C CA . LEU A 1 86 ? -1.082 0.307 -17.570 1.00 68.69 86 LEU A CA 1
ATOM 669 C C . LEU A 1 86 ? -0.725 0.625 -16.105 1.00 68.69 86 LEU A C 1
ATOM 671 O O . LEU A 1 86 ? -1.523 0.361 -15.208 1.00 68.69 86 LEU A O 1
ATOM 675 N N . ILE A 1 87 ? 0.399 1.311 -15.869 1.00 78.50 87 ILE A N 1
ATOM 676 C CA . ILE A 1 87 ? 0.813 1.783 -14.536 1.00 78.50 87 ILE A CA 1
ATOM 677 C C . ILE A 1 87 ? -0.152 2.865 -14.017 1.00 78.50 87 ILE A C 1
ATOM 679 O O . ILE A 1 87 ? -0.535 2.862 -12.842 1.00 78.50 87 ILE A O 1
ATOM 683 N N . ALA A 1 88 ? -0.599 3.779 -14.883 1.00 77.94 88 ALA A N 1
ATOM 684 C CA . ALA A 1 88 ? -1.579 4.805 -14.521 1.00 77.94 88 ALA A CA 1
ATOM 685 C C . ALA A 1 88 ? -2.923 4.188 -14.083 1.00 77.94 88 ALA A C 1
ATOM 687 O O . ALA A 1 88 ? -3.507 4.604 -13.083 1.00 77.94 88 ALA A O 1
ATOM 688 N N . ILE A 1 89 ? -3.388 3.142 -14.770 1.00 80.12 89 ILE A N 1
ATOM 689 C CA . ILE A 1 89 ? -4.607 2.413 -14.390 1.00 80.12 89 ILE A CA 1
ATOM 690 C C . ILE A 1 89 ? -4.398 1.644 -13.078 1.00 80.12 89 ILE A C 1
ATOM 692 O O . ILE A 1 89 ? -5.246 1.711 -12.188 1.00 80.12 89 ILE A O 1
ATOM 696 N N . MET A 1 90 ? -3.263 0.962 -12.909 1.00 83.62 90 MET A N 1
ATOM 697 C CA . MET A 1 90 ? -2.925 0.257 -11.667 1.00 83.62 90 MET A CA 1
ATOM 698 C C . MET A 1 90 ? -2.932 1.180 -10.443 1.00 83.62 90 MET A C 1
ATOM 700 O O . MET A 1 90 ? -3.507 0.842 -9.405 1.00 83.62 90 MET A O 1
ATOM 704 N N . THR A 1 91 ? -2.312 2.354 -10.567 1.00 87.62 91 THR A N 1
ATOM 705 C CA . THR A 1 91 ? -2.260 3.355 -9.492 1.00 87.62 91 THR A CA 1
ATOM 706 C C . THR A 1 91 ? -3.632 3.953 -9.205 1.00 87.62 91 THR A C 1
ATOM 708 O O . THR A 1 91 ? -4.000 4.066 -8.036 1.00 87.62 91 THR A O 1
ATOM 711 N N . PHE A 1 92 ? -4.429 4.252 -10.236 1.00 86.06 92 PHE A N 1
ATOM 712 C CA . PHE A 1 92 ? -5.818 4.680 -10.062 1.00 86.06 92 PHE A CA 1
ATOM 713 C C . PHE A 1 92 ? -6.627 3.646 -9.264 1.00 86.06 92 PHE A C 1
ATOM 715 O O . PHE A 1 92 ? -7.240 3.996 -8.257 1.00 86.06 92 PHE A O 1
ATOM 722 N N . VAL A 1 93 ? -6.551 2.363 -9.640 1.00 88.62 93 VAL A N 1
ATOM 723 C CA . VAL A 1 93 ? -7.244 1.267 -8.939 1.00 88.62 93 VAL A CA 1
ATOM 724 C C . VAL A 1 93 ? -6.815 1.170 -7.471 1.00 88.62 93 VAL A C 1
ATOM 726 O O . VAL A 1 93 ? -7.674 1.048 -6.596 1.00 88.62 93 VAL A O 1
ATOM 729 N N . LEU A 1 94 ? -5.516 1.270 -7.167 1.00 88.38 94 LEU A N 1
ATOM 730 C CA . LEU A 1 94 ? -5.015 1.232 -5.787 1.00 88.38 94 LEU A CA 1
ATOM 731 C C . LEU A 1 94 ? -5.458 2.439 -4.953 1.00 88.38 94 LEU A C 1
ATOM 733 O O . LEU A 1 94 ? -5.865 2.269 -3.802 1.00 88.38 94 LEU A O 1
ATOM 737 N N . ILE A 1 95 ? -5.411 3.647 -5.517 1.00 92.19 95 ILE A N 1
ATOM 738 C CA . ILE A 1 95 ? -5.849 4.866 -4.825 1.00 92.19 95 ILE A CA 1
ATOM 739 C C . ILE A 1 95 ? -7.349 4.783 -4.527 1.00 92.19 95 ILE A C 1
ATOM 741 O O . ILE A 1 95 ? -7.770 5.037 -3.395 1.00 92.19 95 ILE A O 1
ATOM 745 N N . THR A 1 96 ? -8.156 4.369 -5.506 1.00 91.44 96 THR A N 1
ATOM 746 C CA . THR A 1 96 ? -9.593 4.160 -5.303 1.00 91.44 96 THR A CA 1
ATOM 747 C C . THR A 1 96 ? -9.859 3.072 -4.256 1.00 91.44 96 THR A C 1
ATOM 749 O O . THR A 1 96 ? -10.690 3.285 -3.374 1.00 91.44 96 THR A O 1
ATOM 752 N N . SER A 1 97 ? -9.118 1.957 -4.282 1.00 91.88 97 SER A N 1
ATOM 753 C CA . SER A 1 97 ? -9.222 0.871 -3.291 1.00 91.88 97 SER A CA 1
ATOM 7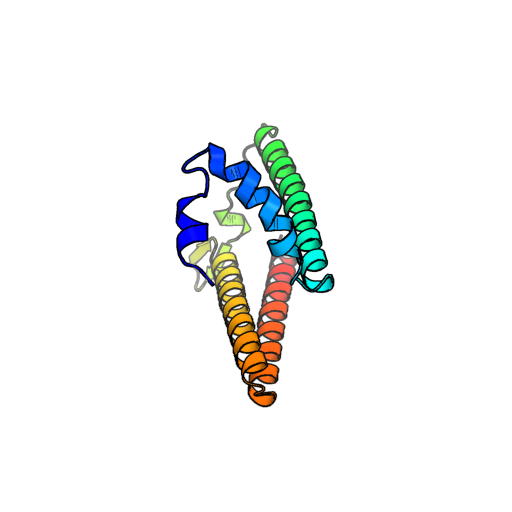54 C C . SER A 1 97 ? -8.857 1.323 -1.864 1.00 91.88 97 SER A C 1
ATOM 756 O O . SER A 1 97 ? -9.520 0.975 -0.884 1.00 91.88 97 SER A O 1
ATOM 758 N N . SER A 1 98 ? -7.851 2.190 -1.721 1.00 93.44 98 SER A N 1
ATOM 759 C CA . SER A 1 98 ? -7.519 2.821 -0.436 1.00 93.44 98 SER A CA 1
ATOM 760 C C . SER A 1 98 ? -8.679 3.682 0.088 1.00 93.44 98 SER A C 1
ATOM 762 O O . SER A 1 98 ? -9.061 3.594 1.260 1.00 93.44 98 SER A O 1
ATOM 764 N N . GLY A 1 99 ? -9.325 4.446 -0.801 1.00 91.44 99 GLY A N 1
ATOM 765 C CA . GLY A 1 99 ? -10.526 5.218 -0.478 1.00 91.44 99 GLY A CA 1
ATOM 766 C C . GLY A 1 99 ? -11.699 4.344 -0.019 1.00 91.44 99 GLY A C 1
ATOM 767 O O . GLY A 1 99 ? -12.367 4.680 0.964 1.00 91.44 99 GLY A O 1
ATOM 768 N N . THR A 1 100 ? -11.928 3.194 -0.663 1.00 91.69 100 THR A N 1
ATOM 769 C CA . THR A 1 100 ? -12.983 2.257 -0.239 1.00 91.69 100 THR A CA 1
ATOM 770 C C . THR A 1 100 ? -12.703 1.662 1.139 1.00 91.69 100 THR A C 1
ATOM 772 O O . THR A 1 100 ? -13.638 1.524 1.930 1.00 91.69 100 THR A O 1
ATOM 775 N N . MET A 1 101 ? -11.439 1.400 1.488 1.00 94.25 101 MET A N 1
ATOM 776 C CA . MET A 1 101 ? -11.070 0.938 2.831 1.00 94.25 101 MET A CA 1
ATOM 777 C C . MET A 1 101 ? -11.312 2.014 3.901 1.00 94.25 101 MET A C 1
ATOM 779 O O . MET A 1 101 ? -11.860 1.719 4.965 1.00 94.25 101 MET A O 1
ATOM 783 N N . ALA A 1 102 ? -10.974 3.276 3.623 1.00 93.19 102 ALA A N 1
ATOM 784 C CA . ALA A 1 102 ? -11.250 4.380 4.546 1.00 93.19 102 ALA A CA 1
ATOM 785 C C . ALA A 1 102 ? -12.760 4.535 4.821 1.00 93.19 102 ALA A C 1
ATOM 787 O O . ALA A 1 102 ? -13.180 4.708 5.971 1.00 93.19 102 ALA A O 1
ATOM 788 N N . LEU A 1 103 ? -13.593 4.395 3.783 1.00 91.62 103 LEU A N 1
ATOM 789 C CA . LEU A 1 103 ? -15.053 4.383 3.917 1.00 91.62 103 LEU A CA 1
ATOM 790 C C . LEU A 1 103 ? -15.547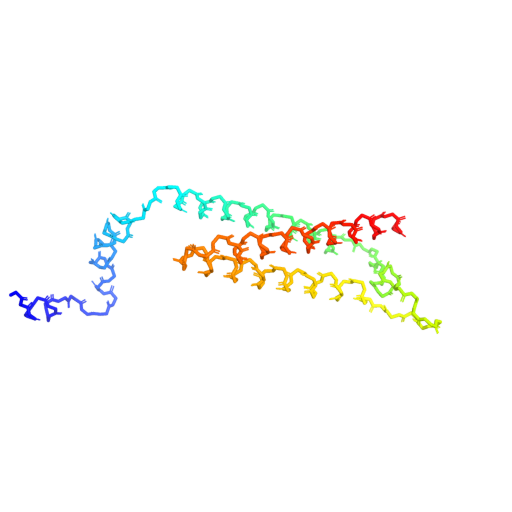 3.159 4.702 1.00 91.62 103 LEU A C 1
ATOM 792 O O . LEU A 1 103 ? -16.413 3.307 5.566 1.00 91.62 103 LEU A O 1
ATOM 796 N N . ALA A 1 104 ? -14.979 1.972 4.468 1.00 92.94 104 ALA A N 1
ATOM 797 C CA . ALA A 1 104 ? -15.302 0.770 5.238 1.00 92.94 104 ALA A CA 1
ATOM 798 C C . ALA A 1 104 ? -15.060 0.976 6.739 1.00 92.94 104 ALA A C 1
ATOM 800 O O . ALA A 1 104 ? -15.925 0.659 7.557 1.00 92.94 104 ALA A O 1
ATOM 801 N N . VAL A 1 105 ? -13.917 1.567 7.101 1.00 92.25 105 VAL A N 1
ATOM 802 C CA . VAL A 1 105 ? -13.570 1.879 8.495 1.00 92.25 105 VAL A CA 1
ATOM 803 C C . VAL A 1 105 ? -14.574 2.859 9.102 1.00 92.25 105 VAL A C 1
ATOM 805 O O . VAL A 1 105 ? -15.059 2.616 10.210 1.00 92.25 105 VAL A O 1
ATOM 808 N N . LYS A 1 106 ? -14.954 3.917 8.371 1.00 92.81 106 LYS A N 1
ATOM 809 C CA . LYS A 1 106 ? -16.000 4.857 8.808 1.00 92.81 106 LYS A CA 1
ATOM 810 C C . LYS A 1 106 ? -17.316 4.130 9.116 1.00 92.81 106 LYS A C 1
ATOM 812 O O . LYS A 1 106 ? -17.843 4.266 10.219 1.00 92.81 106 LYS A O 1
ATOM 817 N N . TYR A 1 107 ? -17.822 3.315 8.189 1.00 92.25 107 TYR A N 1
ATOM 818 C CA . TYR A 1 107 ? -19.062 2.555 8.404 1.00 92.25 107 TYR A CA 1
ATOM 819 C C . TYR A 1 107 ? -18.932 1.488 9.502 1.00 92.25 107 TYR A C 1
ATOM 821 O O . TYR A 1 107 ? -19.923 1.152 10.156 1.00 92.25 107 TYR A O 1
ATOM 829 N N . GLY A 1 108 ? -17.720 0.983 9.742 1.00 90.94 108 GLY A N 1
ATOM 830 C CA . GLY A 1 108 ? -17.390 0.142 10.890 1.00 90.94 108 GLY A CA 1
ATOM 831 C C . GLY A 1 108 ? -17.593 0.866 12.224 1.00 90.94 108 GLY A C 1
ATOM 832 O O . GLY A 1 108 ? -18.238 0.312 13.118 1.00 90.94 108 GLY A O 1
ATOM 833 N N . TYR A 1 109 ? -17.134 2.118 12.341 1.00 91.56 109 TYR A N 1
ATOM 834 C CA . TYR A 1 109 ? -17.390 2.956 13.521 1.00 91.56 109 TYR A CA 1
ATOM 835 C C . TYR A 1 109 ? -18.879 3.293 13.691 1.00 91.56 109 TYR A C 1
ATOM 837 O O . TYR A 1 109 ? -19.388 3.252 14.810 1.00 91.56 109 TYR A O 1
ATOM 845 N N . GLU A 1 110 ? -19.603 3.529 12.593 1.00 93.50 110 GLU A N 1
ATOM 846 C CA . GLU A 1 110 ? -21.063 3.741 12.594 1.00 93.50 110 GLU A CA 1
ATOM 847 C C . GLU A 1 110 ? -21.872 2.449 12.850 1.00 93.50 110 GLU A C 1
ATOM 849 O O . GLU A 1 110 ? -23.103 2.473 12.869 1.00 93.50 110 GLU A O 1
ATOM 854 N N . LYS A 1 111 ? -21.205 1.300 13.052 1.00 92.06 111 LYS A N 1
ATOM 855 C CA . LYS A 1 111 ? -21.810 -0.035 13.241 1.00 92.06 111 LYS A CA 1
ATOM 856 C C . LYS A 1 111 ? -22.726 -0.481 12.088 1.00 92.06 111 LYS A C 1
ATOM 858 O O . LYS A 1 111 ? -23.512 -1.422 12.247 1.00 92.06 111 LYS A O 1
ATOM 863 N N . ASN A 1 112 ? -22.593 0.113 10.902 1.00 93.00 112 ASN A N 1
ATOM 864 C CA . ASN A 1 112 ? -23.338 -0.282 9.711 1.00 93.00 112 ASN A CA 1
ATOM 865 C C . ASN A 1 112 ? -22.646 -1.460 9.008 1.00 93.00 112 ASN A C 1
ATOM 867 O O . ASN A 1 112 ? -21.876 -1.301 8.059 1.00 93.00 112 ASN A O 1
ATOM 871 N N . LYS A 1 113 ? -22.947 -2.674 9.484 1.00 91.94 113 LYS A N 1
ATOM 872 C CA . LYS A 1 113 ? -22.322 -3.922 9.012 1.00 91.94 113 LYS A CA 1
ATOM 873 C C . LYS A 1 113 ? -22.532 -4.186 7.517 1.00 91.94 113 LYS A C 1
ATOM 875 O O . LYS A 1 113 ? -21.632 -4.715 6.875 1.00 91.94 113 LYS A O 1
ATOM 880 N N . LYS A 1 114 ? -23.696 -3.817 6.962 1.00 93.31 114 LYS A N 1
ATOM 881 C CA . LYS A 1 114 ? -24.018 -4.048 5.543 1.00 93.31 114 LYS A CA 1
ATOM 882 C C . LYS A 1 114 ? -23.115 -3.217 4.636 1.00 93.31 114 LYS A C 1
ATOM 884 O O . LYS A 1 114 ? -22.478 -3.771 3.746 1.00 93.31 114 LYS A O 1
ATOM 889 N N . MET A 1 115 ? -23.032 -1.910 4.889 1.00 89.81 115 MET A N 1
ATOM 890 C CA . MET A 1 115 ? -22.193 -1.019 4.083 1.00 89.81 115 MET A CA 1
ATOM 891 C C . MET A 1 115 ? -20.707 -1.312 4.294 1.00 89.81 115 MET A C 1
ATOM 893 O O . MET A 1 115 ? -19.969 -1.403 3.320 1.00 89.81 115 MET A O 1
ATOM 897 N N . CYS A 1 116 ? -20.278 -1.556 5.538 1.00 93.50 116 CYS A N 1
ATOM 898 C CA . CYS A 1 116 ? -18.903 -1.962 5.838 1.00 93.50 116 CYS A CA 1
ATOM 899 C C . CYS A 1 116 ? -18.489 -3.223 5.053 1.00 93.50 116 CYS A C 1
ATOM 901 O O . CYS A 1 116 ? -17.453 -3.217 4.394 1.00 93.50 116 CYS A O 1
ATOM 903 N N . GLY A 1 117 ? -19.333 -4.264 5.037 1.00 92.69 117 GLY A N 1
ATOM 904 C CA . GLY A 1 117 ? -19.071 -5.487 4.273 1.00 92.69 117 GLY A CA 1
ATOM 905 C C . GLY A 1 117 ? -18.933 -5.242 2.768 1.00 92.69 117 GLY A C 1
ATOM 906 O O . GLY A 1 117 ? -17.989 -5.738 2.156 1.00 92.69 117 GLY A O 1
ATOM 907 N N . TRP A 1 118 ? -19.814 -4.422 2.185 1.00 95.25 118 TRP A N 1
ATOM 908 C CA . TRP A 1 118 ? -19.728 -4.051 0.768 1.00 95.25 118 TRP A CA 1
ATOM 909 C C . TRP A 1 118 ? -18.438 -3.297 0.425 1.00 95.25 118 TRP A C 1
ATOM 911 O O . TRP A 1 118 ? -17.817 -3.600 -0.592 1.00 95.25 118 TRP A O 1
ATOM 921 N N . PHE A 1 119 ? -17.992 -2.363 1.269 1.00 94.62 119 PHE A N 1
ATOM 922 C CA . PHE A 1 119 ? -16.751 -1.621 1.019 1.00 94.62 119 PHE A CA 1
ATOM 923 C C . PHE A 1 119 ? -15.485 -2.465 1.225 1.00 94.62 119 PHE A C 1
ATOM 925 O O . PHE A 1 119 ? -14.528 -2.314 0.463 1.00 94.62 119 PHE A O 1
ATOM 932 N N . ILE A 1 120 ? -15.473 -3.390 2.192 1.00 94.50 120 ILE A N 1
ATOM 933 C CA . ILE A 1 120 ? -14.379 -4.368 2.331 1.00 94.50 120 ILE A CA 1
ATOM 934 C C . ILE A 1 120 ? -14.309 -5.257 1.084 1.00 94.50 120 ILE A C 1
ATOM 936 O O . ILE A 1 120 ? -13.227 -5.475 0.542 1.00 94.50 120 ILE A O 1
ATOM 940 N N . PHE A 1 121 ? -15.456 -5.722 0.587 1.00 94.88 121 PHE A N 1
ATOM 941 C CA . PHE A 1 121 ? -15.514 -6.527 -0.630 1.00 94.88 121 PHE A CA 1
ATOM 942 C C . PHE A 1 121 ? -15.037 -5.749 -1.867 1.00 94.88 121 PHE A C 1
ATOM 944 O O . PHE A 1 121 ? -14.237 -6.264 -2.645 1.00 94.88 121 PHE A O 1
ATOM 951 N N . ALA A 1 122 ? -15.444 -4.484 -2.011 1.00 93.69 122 ALA A N 1
ATOM 952 C CA . ALA A 1 122 ? -14.951 -3.604 -3.071 1.00 93.69 122 ALA A CA 1
ATOM 953 C C . ALA A 1 122 ? -13.423 -3.412 -3.004 1.00 93.69 122 ALA A C 1
ATOM 955 O O . ALA A 1 122 ? -12.746 -3.481 -4.028 1.00 93.69 122 ALA A O 1
ATOM 956 N N . THR A 1 123 ? -12.873 -3.255 -1.795 1.00 94.44 123 THR A N 1
ATOM 957 C CA . THR A 1 123 ? -11.421 -3.150 -1.560 1.00 94.44 123 THR A CA 1
ATOM 958 C C . THR A 1 123 ? -10.700 -4.435 -1.989 1.00 94.44 123 THR A C 1
ATOM 960 O O . THR A 1 123 ? -9.667 -4.381 -2.658 1.00 94.44 123 THR A O 1
ATOM 963 N N . ALA A 1 124 ? -11.267 -5.605 -1.669 1.00 94.12 124 ALA A N 1
ATOM 964 C CA . ALA A 1 124 ? -10.719 -6.898 -2.077 1.00 94.12 124 ALA A CA 1
ATOM 965 C C . ALA A 1 124 ? -10.715 -7.068 -3.606 1.00 94.12 124 ALA A C 1
ATOM 967 O O . ALA A 1 124 ? -9.708 -7.500 -4.165 1.00 94.12 124 ALA A O 1
ATOM 968 N N . ILE A 1 125 ? -11.792 -6.671 -4.295 1.00 94.50 125 ILE A N 1
ATOM 969 C CA . ILE A 1 125 ? -11.845 -6.674 -5.768 1.00 94.50 125 ILE A CA 1
ATOM 970 C C . ILE A 1 125 ? -10.785 -5.736 -6.354 1.00 94.50 125 ILE A C 1
ATOM 972 O O . ILE A 1 125 ? -10.081 -6.123 -7.287 1.00 94.50 125 ILE A O 1
ATOM 976 N N . GLY A 1 126 ? -10.632 -4.529 -5.802 1.00 91.31 126 GLY A N 1
ATOM 977 C CA . GLY A 1 126 ? -9.590 -3.591 -6.225 1.00 91.31 126 GLY A CA 1
ATOM 978 C C . GLY A 1 126 ? -8.186 -4.189 -6.094 1.00 91.31 126 GLY A C 1
ATOM 979 O O . GLY A 1 126 ? -7.398 -4.127 -7.037 1.00 91.31 126 GLY A O 1
ATOM 980 N N . GLY A 1 127 ? -7.898 -4.846 -4.965 1.00 91.12 127 GLY A N 1
ATOM 981 C CA . GLY A 1 127 ? -6.630 -5.547 -4.738 1.00 91.12 127 GLY A CA 1
ATOM 982 C C . GLY A 1 127 ? -6.397 -6.719 -5.698 1.00 91.12 127 GLY A C 1
ATOM 983 O O . GLY A 1 127 ? -5.317 -6.831 -6.274 1.00 91.12 127 GLY A O 1
ATOM 984 N N . LEU A 1 128 ? -7.411 -7.557 -5.934 1.00 93.00 128 LEU A N 1
ATOM 985 C CA . LEU A 1 128 ? -7.326 -8.672 -6.888 1.00 93.00 128 LEU A CA 1
ATOM 986 C C . LEU A 1 128 ? -7.101 -8.186 -8.321 1.00 93.00 128 LEU A C 1
ATOM 988 O O . LEU A 1 128 ? -6.299 -8.765 -9.049 1.00 93.00 128 LEU A O 1
ATOM 992 N N . THR A 1 129 ? -7.770 -7.100 -8.708 1.00 88.81 129 THR A N 1
ATOM 993 C CA . THR A 1 129 ? -7.595 -6.484 -10.028 1.00 88.81 129 THR A CA 1
ATOM 994 C C . THR A 1 129 ? -6.165 -5.969 -10.184 1.00 88.81 129 THR A C 1
ATOM 996 O O . THR A 1 129 ? -5.536 -6.216 -11.208 1.00 88.81 129 THR A O 1
ATOM 999 N N . PHE A 1 130 ? -5.609 -5.323 -9.154 1.00 88.44 130 PHE A N 1
ATOM 1000 C CA . PHE A 1 130 ? -4.216 -4.870 -9.154 1.00 88.44 130 PHE A CA 1
ATOM 1001 C C . PHE A 1 130 ? -3.216 -6.029 -9.301 1.00 88.44 130 PHE A C 1
ATOM 1003 O O . PHE A 1 130 ? -2.353 -5.976 -10.177 1.00 88.44 130 PHE A O 1
ATOM 1010 N N . VAL A 1 131 ? -3.359 -7.098 -8.509 1.00 87.44 131 VAL A N 1
ATOM 1011 C CA . VAL A 1 131 ? -2.483 -8.282 -8.601 1.00 87.44 131 VAL A CA 1
ATOM 1012 C C . VAL A 1 131 ? -2.621 -8.974 -9.961 1.00 87.44 131 VAL A C 1
ATOM 1014 O O . VAL A 1 131 ? -1.618 -9.383 -10.542 1.00 87.44 131 VAL A O 1
ATOM 1017 N N . GLY A 1 132 ? -3.836 -9.063 -10.508 1.00 86.19 132 GLY A N 1
ATOM 1018 C CA . GLY A 1 132 ? -4.073 -9.618 -11.842 1.00 86.19 132 GLY A CA 1
ATOM 1019 C C . GLY A 1 132 ? -3.393 -8.808 -12.948 1.00 86.19 132 GLY A C 1
ATOM 1020 O O . GLY A 1 132 ? -2.777 -9.385 -13.842 1.00 86.19 132 GLY A O 1
ATOM 1021 N N . MET A 1 133 ? -3.438 -7.475 -12.862 1.00 82.62 133 MET A N 1
ATOM 1022 C CA . MET A 1 133 ? -2.724 -6.603 -13.800 1.00 82.62 133 MET A CA 1
ATOM 1023 C C . MET A 1 133 ? -1.198 -6.744 -13.667 1.00 82.62 133 MET A C 1
ATOM 1025 O O . MET A 1 133 ? -0.512 -6.742 -14.685 1.00 82.62 133 MET A O 1
ATOM 1029 N N . GLN A 1 134 ? -0.666 -6.910 -12.450 1.00 81.06 134 GLN A N 1
ATOM 1030 C CA . GLN A 1 134 ? 0.769 -7.148 -12.211 1.00 81.06 134 GLN A CA 1
ATOM 1031 C C . GLN A 1 134 ? 1.224 -8.493 -12.797 1.00 81.06 134 GLN A C 1
ATOM 1033 O O . GLN A 1 134 ? 2.248 -8.572 -13.468 1.00 81.06 134 GLN A O 1
ATOM 1038 N N . ALA A 1 135 ? 0.421 -9.547 -12.627 1.00 84.56 135 ALA A N 1
ATOM 1039 C CA . ALA A 1 135 ? 0.691 -10.844 -13.242 1.00 84.56 135 ALA A CA 1
ATOM 1040 C C . ALA A 1 135 ? 0.676 -10.769 -14.781 1.00 84.56 135 ALA A C 1
ATOM 1042 O O . ALA A 1 135 ? 1.503 -11.402 -15.436 1.00 84.56 135 ALA A O 1
ATOM 1043 N N . TYR A 1 136 ? -0.231 -9.975 -15.362 1.00 80.69 136 TYR A N 1
ATOM 1044 C CA . TYR A 1 136 ? -0.266 -9.735 -16.806 1.00 80.69 136 TYR A CA 1
ATOM 1045 C C . TYR A 1 136 ? 0.984 -8.996 -17.300 1.00 80.69 136 TYR A C 1
ATOM 1047 O O . TYR A 1 136 ? 1.581 -9.413 -18.290 1.00 80.69 136 TYR A O 1
ATOM 1055 N N . GLU A 1 137 ? 1.416 -7.950 -16.594 1.00 74.62 137 GLU A N 1
ATOM 1056 C CA . GLU A 1 137 ? 2.654 -7.224 -16.898 1.00 74.62 137 GLU A CA 1
ATOM 1057 C C . GLU A 1 137 ? 3.870 -8.161 -16.887 1.00 74.62 137 GLU A C 1
ATOM 1059 O O . GLU A 1 137 ? 4.636 -8.181 -17.847 1.00 74.62 137 GLU A O 1
ATOM 1064 N N . TRP A 1 138 ? 3.989 -9.023 -15.873 1.00 73.62 138 TRP A N 1
ATOM 1065 C CA . TRP A 1 138 ? 5.070 -10.014 -15.790 1.00 73.62 138 TRP A CA 1
ATOM 1066 C C . TRP A 1 138 ? 4.998 -11.117 -16.842 1.00 73.62 138 TRP A C 1
ATOM 1068 O O . TRP A 1 138 ? 6.023 -11.700 -17.164 1.00 73.62 138 TRP A O 1
ATOM 1078 N N . SER A 1 139 ? 3.816 -11.414 -17.384 1.00 73.25 139 SER A N 1
ATOM 1079 C CA . SER A 1 139 ? 3.687 -12.361 -18.500 1.00 73.25 139 SER A CA 1
ATOM 1080 C C . SER A 1 139 ? 4.074 -11.761 -19.856 1.00 73.25 139 SER A C 1
ATOM 1082 O O . SER A 1 139 ? 4.240 -12.503 -20.823 1.00 73.25 139 SER A O 1
ATOM 1084 N N . LYS A 1 140 ? 4.159 -10.425 -19.939 1.00 65.00 140 LYS A N 1
ATOM 1085 C CA . LYS A 1 140 ? 4.450 -9.666 -21.163 1.00 65.00 140 LYS A CA 1
ATOM 1086 C C . LYS A 1 140 ? 5.911 -9.190 -21.240 1.00 65.00 140 LYS A C 1
ATOM 1088 O O . LYS A 1 140 ? 6.344 -8.784 -22.317 1.00 65.00 140 LYS A O 1
ATOM 1093 N N . LEU A 1 141 ? 6.613 -9.212 -20.104 1.00 56.94 141 LEU A N 1
ATOM 1094 C CA . LEU A 1 141 ? 8.057 -9.003 -19.939 1.00 56.94 141 LEU A CA 1
ATOM 1095 C C . LEU A 1 141 ? 8.843 -10.261 -20.326 1.00 56.94 141 LEU A C 1
ATOM 1097 O O . LEU A 1 141 ? 9.948 -10.088 -20.885 1.00 56.94 141 LEU A O 1
#